Protein AF-A0A1F7ZI54-F1 (afdb_monomer_lite)

InterPro domains:
  IPR007535 Catechol dioxygenase, N-terminal [PF04444] (23-82)
  IPR015889 Intradiol ring-cleavage dioxygenase, core [G3DSA:2.60.130.10] (1-82)
  IPR015889 Intradiol ring-cleavage dioxygenase, core [SSF49482] (4-82)
  IPR050770 Intradiol Ring-Cleavage Dioxygenase [PTHR33711] (10-82)

pLDDT: mean 92.26, std 9.33, range [47.22, 98.06]

Secondary structure (DSSP, 8-state):
----SS-TTHHHHHHHTS-TTS-HHHHHHHHHHHHHHHHHHHHTT--HHHHHHHHHHHHHHHHH-BTTB-HHHHHHHHTT--

Organism: NCBI:txid109264

Sequence (82 aa):
MATHRFDPDFTDNVVNAMGPKTNPRFRQLMTSLIRHVHDFARENEVTVDEWMAGVQLMNWAGQMSNDKRNEGQLVCDVIGLE

Radius of gyration: 15.96 Å; chains: 1; bounding box: 31×34×44 Å

Stru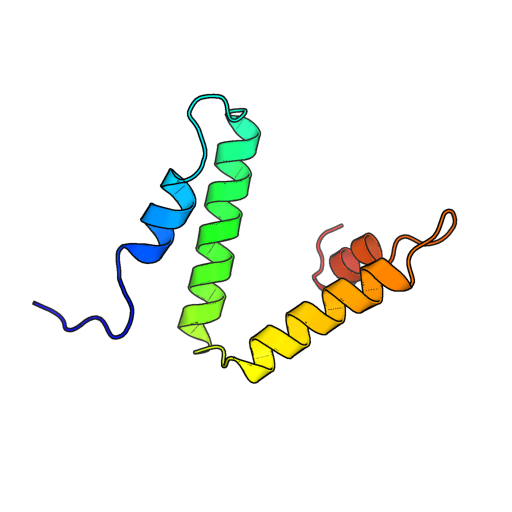cture (mmCIF, N/CA/C/O backbone):
data_AF-A0A1F7ZI54-F1
#
_entry.id   AF-A0A1F7ZI54-F1
#
loop_
_atom_site.group_PDB
_atom_site.id
_atom_site.type_symbol
_atom_site.label_atom_id
_atom_site.label_alt_id
_atom_site.label_comp_id
_atom_site.label_asym_id
_atom_site.label_entity_id
_atom_site.label_seq_id
_atom_site.pdbx_PDB_ins_code
_atom_site.Cartn_x
_atom_site.Cartn_y
_atom_site.Cartn_z
_atom_site.occupancy
_atom_site.B_iso_or_equiv
_atom_site.auth_seq_id
_atom_site.auth_comp_id
_atom_site.auth_asym_id
_atom_site.auth_atom_id
_atom_site.pdbx_PDB_model_num
ATOM 1 N N . MET A 1 1 ? -16.223 -13.587 25.209 1.00 47.22 1 MET A N 1
ATOM 2 C CA . MET A 1 1 ? -15.480 -12.735 24.256 1.00 47.22 1 MET A CA 1
ATOM 3 C C . MET A 1 1 ? -15.078 -13.619 23.094 1.00 47.22 1 MET A C 1
ATOM 5 O O . MET A 1 1 ? -14.603 -14.716 23.359 1.00 47.22 1 MET A O 1
ATOM 9 N N . ALA A 1 2 ? -15.362 -13.220 21.854 1.00 54.03 2 ALA A N 1
ATOM 10 C CA . ALA A 1 2 ? -14.941 -13.991 20.687 1.00 54.03 2 ALA A CA 1
ATOM 11 C C . ALA A 1 2 ? -13.408 -14.020 20.637 1.00 54.03 2 ALA A C 1
ATOM 13 O O . ALA A 1 2 ? -12.761 -12.986 20.798 1.00 54.03 2 ALA A O 1
ATOM 14 N N . THR A 1 3 ? -12.827 -15.205 20.482 1.00 60.25 3 THR A N 1
ATOM 15 C CA . THR A 1 3 ? -11.378 -15.379 20.391 1.00 60.25 3 THR A CA 1
ATOM 16 C C . THR A 1 3 ? -10.944 -14.925 19.000 1.00 60.25 3 THR A C 1
ATOM 18 O O . THR A 1 3 ? -11.142 -15.643 18.022 1.00 60.25 3 THR A O 1
ATOM 21 N N . HIS A 1 4 ? -10.417 -13.708 18.880 1.00 66.50 4 HIS A N 1
ATOM 22 C CA . HIS A 1 4 ? -9.876 -13.234 17.610 1.00 66.50 4 HIS A CA 1
ATOM 23 C C . HIS A 1 4 ? -8.536 -13.931 17.339 1.00 66.50 4 HIS A C 1
ATOM 25 O O . HIS A 1 4 ? -7.628 -13.885 18.164 1.00 66.50 4 HIS A O 1
ATOM 31 N N . ARG A 1 5 ? -8.423 -14.603 16.184 1.00 75.06 5 ARG A N 1
ATOM 32 C CA . ARG A 1 5 ? -7.188 -15.270 15.726 1.00 75.06 5 ARG A CA 1
ATOM 33 C C . ARG A 1 5 ? -6.043 -14.277 15.473 1.00 75.06 5 ARG A C 1
ATOM 35 O O . ARG A 1 5 ? -4.882 -14.645 15.611 1.00 75.06 5 ARG A O 1
ATOM 42 N N . PHE A 1 6 ? -6.379 -13.040 15.115 1.00 78.62 6 PHE A N 1
ATOM 43 C CA . PHE A 1 6 ? -5.449 -11.937 14.876 1.00 78.62 6 PHE A CA 1
ATOM 44 C C . PHE A 1 6 ? -5.736 -10.795 15.850 1.00 78.62 6 PHE A C 1
ATOM 46 O O . PHE A 1 6 ? -6.869 -10.667 16.311 1.00 78.62 6 PHE A O 1
ATOM 53 N N . ASP A 1 7 ? -4.732 -9.962 16.131 1.00 85.81 7 ASP A N 1
ATOM 54 C CA . ASP A 1 7 ? -4.913 -8.748 16.931 1.00 85.81 7 ASP A CA 1
ATOM 55 C C . ASP A 1 7 ? -5.957 -7.831 16.255 1.00 85.81 7 ASP A C 1
ATOM 57 O O . ASP A 1 7 ? -5.706 -7.341 15.145 1.00 85.81 7 ASP A O 1
ATOM 61 N N . PRO A 1 8 ? -7.135 -7.622 16.877 1.00 85.56 8 PRO A N 1
ATOM 62 C CA . PRO A 1 8 ? -8.196 -6.813 16.290 1.00 85.56 8 PRO A CA 1
ATOM 63 C C . PRO A 1 8 ? -7.803 -5.333 16.173 1.00 85.56 8 PRO A C 1
ATOM 65 O O . PRO A 1 8 ? -8.301 -4.649 15.278 1.00 85.56 8 PRO A O 1
ATOM 68 N N . ASP A 1 9 ? -6.869 -4.858 17.002 1.00 92.31 9 ASP A N 1
ATOM 69 C CA . ASP A 1 9 ? -6.493 -3.446 17.095 1.00 92.31 9 ASP A CA 1
ATOM 70 C C . ASP A 1 9 ? -5.278 -3.100 16.216 1.00 92.31 9 ASP A C 1
ATOM 72 O O . ASP A 1 9 ? -4.958 -1.925 16.012 1.00 92.31 9 ASP A O 1
ATOM 76 N N . PHE A 1 10 ? -4.607 -4.099 15.628 1.00 93.44 10 PHE A N 1
ATOM 77 C CA . PHE A 1 10 ? -3.379 -3.902 14.849 1.00 93.44 10 PHE A CA 1
ATOM 78 C C . PHE A 1 10 ? -3.540 -2.881 13.714 1.00 93.44 10 PHE A C 1
ATOM 80 O O . PHE A 1 10 ? -2.704 -1.998 13.527 1.00 93.44 10 PHE A O 1
ATOM 87 N N . THR A 1 11 ? -4.638 -2.965 12.960 1.00 94.81 11 THR A N 1
ATOM 88 C CA . THR A 1 11 ? -4.878 -2.061 11.820 1.00 94.81 11 THR A CA 1
ATOM 89 C C . THR A 1 11 ? -5.062 -0.620 12.281 1.00 94.81 11 THR A C 1
ATOM 91 O O . THR A 1 11 ? -4.515 0.300 11.673 1.00 94.81 11 THR A O 1
ATOM 94 N N . ASP A 1 12 ? -5.789 -0.423 13.377 1.00 95.38 12 ASP A N 1
ATOM 95 C CA . ASP A 1 12 ? -6.030 0.903 13.932 1.00 95.38 12 ASP A CA 1
ATOM 96 C C . ASP A 1 12 ? -4.747 1.492 14.520 1.00 95.38 12 ASP A C 1
ATOM 98 O O . ASP A 1 12 ? -4.466 2.672 14.310 1.00 95.38 12 ASP A O 1
ATOM 102 N N . ASN A 1 13 ? -3.905 0.670 15.151 1.00 96.69 13 ASN A N 1
ATOM 103 C CA . ASN A 1 13 ? -2.583 1.081 15.620 1.00 96.69 13 ASN A CA 1
ATOM 104 C C . ASN A 1 13 ? -1.693 1.583 14.468 1.00 96.69 13 ASN A C 1
ATOM 106 O O . ASN A 1 13 ? -1.060 2.634 14.596 1.00 96.69 13 ASN A O 1
ATOM 110 N N . VAL A 1 14 ? -1.690 0.898 13.318 1.00 96.44 14 VAL A N 1
ATOM 111 C CA . VAL A 1 14 ? -0.927 1.327 12.128 1.00 96.44 14 VAL A CA 1
ATOM 112 C C . VAL A 1 14 ? -1.481 2.629 11.539 1.00 96.44 14 VAL A C 1
ATOM 114 O O . VAL A 1 14 ? -0.714 3.532 11.207 1.00 96.44 14 VAL A O 1
ATOM 117 N N . VAL A 1 15 ? -2.805 2.781 11.455 1.00 96.25 15 VAL A N 1
ATOM 118 C CA . VAL A 1 15 ? -3.432 4.034 10.995 1.00 96.25 15 VAL A CA 1
ATOM 119 C C . VAL A 1 15 ? -3.102 5.197 11.942 1.00 96.25 15 VAL A C 1
ATOM 121 O O . VAL A 1 15 ? -2.778 6.301 11.493 1.00 96.25 15 VAL A O 1
ATOM 124 N N . ASN A 1 16 ? -3.133 4.953 13.252 1.00 95.75 16 ASN A N 1
ATOM 125 C CA . ASN A 1 16 ? -2.869 5.958 14.281 1.00 95.75 16 ASN A CA 1
ATOM 126 C C . ASN A 1 16 ? -1.387 6.339 14.399 1.00 95.75 16 ASN A C 1
ATOM 128 O O . ASN A 1 16 ? -1.081 7.402 14.938 1.00 95.75 16 ASN A O 1
ATOM 132 N N . ALA A 1 17 ? -0.474 5.542 13.837 1.00 95.94 17 ALA A N 1
ATOM 133 C CA . ALA A 1 17 ? 0.942 5.891 13.743 1.00 95.94 17 ALA A CA 1
ATOM 134 C C . ALA A 1 17 ? 1.205 7.104 12.826 1.00 95.94 17 ALA A C 1
ATOM 136 O O . ALA A 1 17 ? 2.264 7.730 12.906 1.00 95.94 17 ALA A O 1
ATOM 137 N N . MET A 1 18 ? 0.246 7.488 11.971 1.00 96.06 18 MET A N 1
ATOM 138 C CA . 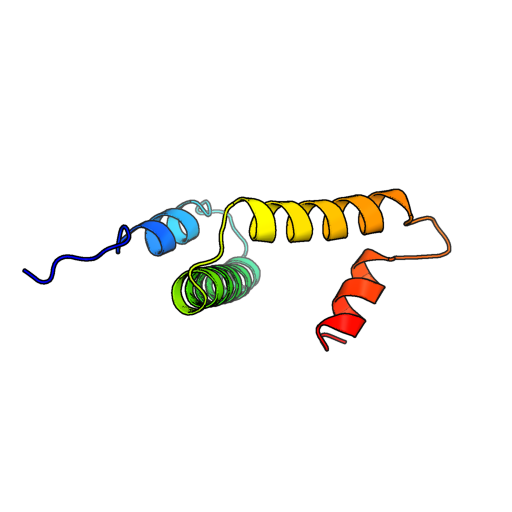MET A 1 18 ? 0.342 8.731 11.206 1.00 96.06 18 MET A CA 1
ATOM 139 C C . MET A 1 18 ? 0.340 9.952 12.139 1.00 96.06 18 MET A C 1
ATOM 141 O O . MET A 1 18 ? -0.607 10.186 12.893 1.00 96.06 18 MET A O 1
ATOM 145 N N . GLY A 1 19 ? 1.378 10.785 12.038 1.00 93.81 19 GLY A N 1
ATOM 146 C CA . GLY A 1 19 ? 1.561 11.955 12.897 1.00 93.81 19 GLY A CA 1
ATOM 147 C C . GLY A 1 19 ? 0.537 13.084 12.677 1.00 93.81 19 GLY A C 1
ATOM 148 O O . GLY A 1 19 ? -0.098 13.182 11.623 1.00 93.81 19 GLY A O 1
ATOM 149 N N . PRO A 1 20 ? 0.389 14.009 13.641 1.00 92.62 20 PRO A N 1
ATOM 150 C CA . PRO A 1 20 ? -0.635 15.061 13.600 1.00 92.62 20 PRO A CA 1
ATOM 151 C C . PRO A 1 20 ? -0.452 16.073 12.456 1.00 92.62 20 PRO A C 1
ATOM 153 O O . PRO A 1 20 ? -1.394 16.772 12.103 1.00 92.62 20 PRO A O 1
ATOM 156 N N . LYS A 1 21 ? 0.745 16.150 11.857 1.00 95.81 21 LYS A N 1
ATOM 157 C CA . LYS A 1 21 ? 1.063 17.054 10.737 1.00 95.81 21 LYS A CA 1
ATOM 158 C C . LYS A 1 21 ? 0.813 16.441 9.352 1.00 95.81 21 LYS A C 1
ATOM 160 O O . LYS A 1 21 ? 1.089 17.089 8.346 1.00 95.81 21 LYS A O 1
ATOM 165 N N . THR A 1 22 ? 0.331 15.201 9.276 1.00 95.56 22 THR A N 1
ATOM 166 C CA . THR A 1 22 ? 0.032 14.547 7.997 1.00 95.56 22 THR A CA 1
ATOM 167 C C . THR A 1 22 ? -1.075 15.297 7.261 1.00 95.56 22 THR A C 1
ATOM 169 O O . THR A 1 22 ? -2.117 15.594 7.843 1.00 95.56 22 THR A O 1
ATOM 172 N N . ASN A 1 23 ? -0.866 15.571 5.969 1.00 97.56 23 ASN A N 1
ATOM 173 C CA . ASN A 1 23 ? -1.868 16.209 5.118 1.00 97.56 23 ASN A CA 1
ATOM 174 C C . ASN A 1 23 ? -3.224 15.463 5.214 1.00 97.56 23 ASN A C 1
ATOM 176 O O . ASN A 1 23 ? -3.232 14.235 5.090 1.00 97.56 23 ASN A O 1
ATOM 180 N N . PRO A 1 24 ? -4.364 16.163 5.391 1.00 96.75 24 PRO A N 1
ATOM 181 C CA . PRO A 1 24 ? -5.660 15.511 5.598 1.00 96.75 24 PRO A CA 1
ATOM 182 C C . PRO A 1 24 ? -6.079 14.568 4.464 1.00 96.75 24 PRO A C 1
ATOM 184 O O . PRO A 1 24 ? -6.559 13.465 4.727 1.00 96.75 24 PRO A O 1
ATOM 187 N N . ARG A 1 25 ? -5.852 14.960 3.202 1.00 97.44 25 ARG A N 1
ATOM 188 C CA . ARG A 1 25 ? -6.178 14.127 2.037 1.00 97.44 25 ARG A CA 1
ATOM 189 C C . ARG A 1 25 ? -5.279 12.898 1.975 1.00 97.44 25 ARG A C 1
ATOM 191 O O . ARG A 1 25 ? -5.770 11.800 1.736 1.00 97.44 25 ARG A O 1
ATOM 198 N N . PHE A 1 26 ? -3.987 13.066 2.239 1.00 97.12 26 PHE A N 1
ATOM 199 C CA . PHE A 1 26 ? -3.054 11.942 2.289 1.00 97.12 26 PHE A CA 1
ATOM 200 C C . PHE A 1 26 ? -3.413 10.958 3.410 1.00 97.12 26 PHE A C 1
ATOM 202 O O . PHE A 1 26 ? -3.477 9.757 3.169 1.00 97.12 26 PHE A O 1
ATOM 209 N N . ARG A 1 27 ? -3.742 11.456 4.610 1.00 97.31 27 ARG A N 1
ATOM 210 C CA . ARG A 1 27 ? -4.207 10.625 5.731 1.00 97.31 27 ARG A CA 1
ATOM 211 C C . ARG A 1 27 ? -5.447 9.820 5.350 1.00 97.31 27 ARG A C 1
ATOM 213 O O . ARG A 1 27 ? -5.497 8.632 5.649 1.00 97.31 27 ARG A O 1
ATOM 220 N N . GLN A 1 28 ? -6.425 10.438 4.685 1.00 97.56 28 GLN A N 1
ATOM 221 C CA . GLN A 1 28 ? -7.626 9.743 4.212 1.00 97.56 28 GLN A CA 1
ATOM 222 C C . GLN A 1 28 ? -7.273 8.593 3.257 1.00 97.56 28 GLN A C 1
ATOM 224 O O . GLN A 1 28 ? -7.721 7.467 3.467 1.00 97.56 28 GLN A O 1
ATOM 229 N N . LEU A 1 29 ? -6.457 8.869 2.234 1.00 97.69 29 LEU A N 1
ATOM 230 C CA . LEU A 1 29 ? -6.069 7.880 1.225 1.00 97.69 29 LEU A CA 1
ATOM 231 C C . LEU A 1 29 ? -5.272 6.723 1.840 1.00 97.69 29 LEU A C 1
ATOM 233 O O . LEU A 1 29 ? -5.625 5.563 1.641 1.00 97.69 29 LEU A O 1
ATOM 237 N N . MET A 1 30 ? -4.261 7.032 2.657 1.00 97.81 30 MET A N 1
ATOM 238 C CA . MET A 1 30 ? -3.440 6.015 3.317 1.00 97.81 30 MET A CA 1
ATOM 239 C C . MET A 1 30 ? -4.236 5.186 4.322 1.00 97.81 30 MET A C 1
ATOM 241 O O . MET A 1 30 ? -4.033 3.980 4.395 1.00 97.81 30 MET A O 1
ATOM 245 N N . THR A 1 31 ? -5.177 5.794 5.055 1.00 97.75 31 THR A N 1
ATOM 246 C CA . THR A 1 31 ? -6.071 5.046 5.956 1.00 97.75 31 THR A CA 1
ATOM 247 C C . THR A 1 31 ? -6.863 3.993 5.185 1.00 97.75 31 THR A C 1
ATOM 249 O O . THR A 1 31 ? -6.922 2.844 5.613 1.00 97.75 31 THR A O 1
ATOM 252 N N . SER A 1 32 ? -7.455 4.374 4.047 1.00 98.06 32 SER A N 1
ATOM 253 C CA . SER A 1 32 ? -8.232 3.452 3.213 1.00 98.06 32 SER A CA 1
ATOM 254 C C . SER A 1 32 ? -7.354 2.331 2.661 1.00 98.06 32 SER A C 1
ATOM 256 O O . SER A 1 32 ? -7.717 1.163 2.767 1.00 98.06 32 SER A O 1
ATOM 258 N N . LEU A 1 33 ? -6.180 2.678 2.126 1.00 97.12 33 LEU A N 1
ATOM 259 C CA . LEU A 1 33 ? -5.239 1.709 1.569 1.00 97.12 33 LEU A CA 1
ATOM 260 C C . LEU A 1 33 ? -4.784 0.686 2.619 1.00 97.12 33 LEU A C 1
ATOM 262 O O . LEU A 1 33 ? -4.881 -0.512 2.378 1.00 97.12 33 LEU A O 1
ATOM 266 N N . ILE A 1 34 ? -4.337 1.147 3.793 1.00 97.44 34 ILE A N 1
ATOM 267 C CA . ILE A 1 34 ? -3.861 0.277 4.882 1.00 97.44 34 ILE A CA 1
ATOM 268 C C . ILE A 1 34 ? -4.955 -0.707 5.301 1.00 97.44 34 ILE A C 1
ATOM 270 O O . ILE A 1 34 ? -4.683 -1.899 5.442 1.00 97.44 34 ILE A O 1
ATOM 274 N N . ARG A 1 35 ? -6.195 -0.227 5.468 1.00 96.75 35 ARG A N 1
ATOM 275 C CA . ARG A 1 35 ? -7.326 -1.087 5.837 1.00 96.75 35 ARG A CA 1
ATOM 276 C C . ARG A 1 35 ? -7.567 -2.173 4.790 1.00 96.75 35 ARG A C 1
ATOM 278 O O . ARG A 1 35 ? -7.573 -3.341 5.159 1.00 96.75 35 ARG A O 1
ATOM 285 N N . HIS A 1 36 ? -7.658 -1.813 3.508 1.00 97.00 36 HIS A N 1
ATOM 286 C CA . HIS A 1 36 ? -7.888 -2.789 2.437 1.00 97.00 36 HIS A CA 1
ATOM 287 C C . HIS A 1 36 ? -6.745 -3.797 2.279 1.00 97.00 36 HIS A C 1
ATOM 289 O O . HIS A 1 36 ? -7.007 -4.978 2.082 1.00 97.00 36 HIS A O 1
ATOM 295 N N . VAL A 1 37 ? -5.486 -3.371 2.419 1.00 96.12 37 VAL A N 1
ATOM 296 C CA . VAL A 1 37 ? -4.333 -4.289 2.374 1.00 96.12 37 VAL A CA 1
ATOM 297 C C . VAL A 1 37 ? -4.356 -5.259 3.557 1.00 96.12 37 VAL A C 1
ATOM 299 O O . VAL A 1 37 ? -4.109 -6.451 3.386 1.00 96.12 37 VAL A O 1
ATOM 302 N N . HIS A 1 38 ? -4.676 -4.777 4.760 1.00 95.50 38 HIS A N 1
ATOM 303 C CA . HIS A 1 38 ? -4.796 -5.638 5.935 1.00 95.50 38 HIS A CA 1
ATOM 304 C C . HIS A 1 38 ? -5.990 -6.598 5.839 1.00 95.50 38 HIS A C 1
ATOM 306 O O . HIS A 1 38 ? -5.879 -7.740 6.283 1.00 95.50 38 HIS A O 1
ATOM 312 N N . ASP A 1 39 ? -7.117 -6.156 5.275 1.00 95.62 39 ASP A N 1
ATOM 313 C CA . ASP A 1 39 ? -8.276 -7.013 5.011 1.00 95.62 39 ASP A CA 1
ATOM 314 C C . ASP A 1 39 ? -7.927 -8.106 3.998 1.00 95.62 39 ASP A C 1
ATOM 316 O O . ASP A 1 39 ? -8.153 -9.275 4.293 1.00 95.62 39 ASP A O 1
ATOM 320 N N . PHE A 1 40 ? -7.269 -7.759 2.886 1.00 95.69 40 PHE A N 1
ATOM 321 C CA . PHE A 1 40 ? -6.762 -8.723 1.903 1.00 95.69 40 PHE A CA 1
ATOM 322 C C . PHE A 1 40 ? -5.840 -9.770 2.545 1.00 95.69 40 PHE A C 1
ATOM 324 O O . PHE A 1 40 ? -5.992 -10.970 2.305 1.00 95.69 40 PHE A O 1
ATOM 331 N N . ALA A 1 41 ? -4.909 -9.332 3.400 1.00 94.88 41 ALA A N 1
ATOM 332 C CA . ALA A 1 41 ? -3.984 -10.234 4.079 1.00 94.88 41 ALA A CA 1
ATOM 333 C C . ALA A 1 41 ? -4.698 -11.192 5.049 1.00 94.88 41 ALA A C 1
ATOM 335 O O . ALA A 1 41 ? -4.342 -12.368 5.123 1.00 94.88 41 ALA A O 1
ATOM 336 N N . ARG A 1 42 ? -5.714 -10.705 5.777 1.00 93.56 42 ARG A N 1
ATOM 337 C CA . ARG A 1 42 ? -6.536 -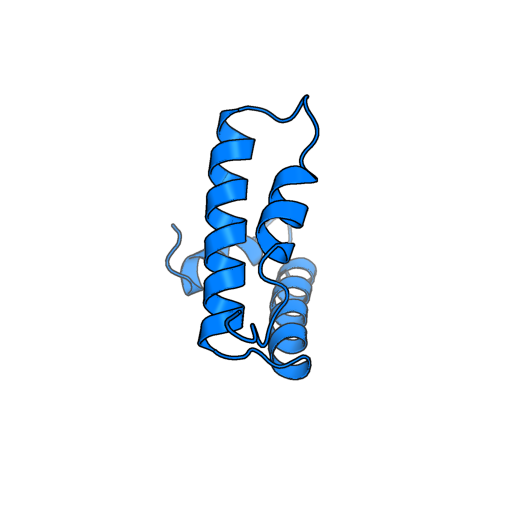11.528 6.680 1.00 93.56 42 ARG A CA 1
ATOM 338 C C . ARG A 1 42 ? -7.427 -12.506 5.927 1.00 93.56 42 ARG A C 1
ATOM 340 O O . ARG A 1 42 ? -7.517 -13.655 6.342 1.00 93.56 42 ARG A O 1
ATOM 347 N N . GLU A 1 43 ? -8.082 -12.048 4.863 1.00 95.31 43 GLU A N 1
ATOM 348 C CA . GLU A 1 43 ? -8.992 -12.848 4.037 1.00 95.31 43 GLU A CA 1
ATOM 349 C C . GLU A 1 43 ? -8.283 -14.060 3.432 1.00 95.31 43 GLU A C 1
ATOM 351 O O . GLU A 1 43 ? -8.831 -15.159 3.434 1.00 95.31 43 GLU A O 1
ATOM 356 N N . ASN A 1 44 ? -7.048 -13.866 2.968 1.00 96.00 44 ASN A N 1
ATOM 357 C CA . ASN A 1 44 ? -6.273 -14.903 2.290 1.00 96.00 44 ASN A CA 1
ATOM 358 C C . ASN A 1 44 ? -5.300 -15.643 3.221 1.00 96.00 44 ASN A C 1
ATOM 360 O O . ASN A 1 44 ? -4.567 -16.507 2.757 1.00 96.00 44 ASN A O 1
ATOM 364 N N . GLU A 1 45 ? -5.272 -15.299 4.515 1.00 93.94 45 GLU A N 1
ATOM 365 C CA . GLU A 1 45 ? -4.304 -15.816 5.494 1.00 93.94 45 GLU A CA 1
ATOM 366 C C . GLU A 1 45 ? -2.855 -15.800 4.970 1.00 93.94 45 GLU A C 1
ATOM 368 O O . GLU A 1 45 ? -2.116 -16.772 5.132 1.00 93.94 45 GLU A O 1
ATOM 373 N N . VAL A 1 46 ? -2.468 -14.684 4.336 1.00 94.88 46 VAL A N 1
ATOM 374 C CA . VAL A 1 46 ? -1.203 -14.548 3.595 1.00 94.88 46 VAL A CA 1
ATOM 375 C C . VAL A 1 46 ? -0.023 -15.014 4.441 1.00 94.88 46 VAL A C 1
ATOM 377 O O . VAL A 1 46 ? 0.214 -14.526 5.551 1.00 94.88 46 VAL A O 1
ATOM 380 N N . THR A 1 47 ? 0.738 -15.954 3.892 1.00 95.62 47 THR A N 1
ATOM 381 C CA . THR A 1 47 ? 1.916 -16.512 4.550 1.00 95.62 47 THR A CA 1
ATOM 382 C C . THR A 1 47 ? 3.121 -15.579 4.437 1.00 95.62 47 THR A C 1
ATOM 384 O O . THR A 1 47 ? 3.178 -14.674 3.602 1.00 95.62 47 THR A O 1
ATOM 387 N N . VAL A 1 48 ? 4.135 -15.819 5.272 1.00 94.38 48 VAL A N 1
ATOM 388 C CA . VAL A 1 48 ? 5.397 -15.063 5.215 1.00 94.38 48 VAL A CA 1
ATOM 389 C C . VAL A 1 48 ? 6.072 -15.219 3.850 1.00 94.38 48 VAL A C 1
ATOM 391 O O . VAL A 1 48 ? 6.585 -14.236 3.322 1.00 94.38 48 VAL A O 1
ATOM 394 N N . ASP A 1 49 ? 6.036 -16.414 3.258 1.00 97.50 49 ASP A N 1
ATOM 395 C CA . ASP A 1 49 ? 6.669 -16.685 1.964 1.00 97.50 49 ASP A CA 1
ATOM 396 C C . ASP A 1 49 ? 5.959 -15.950 0.816 1.00 97.50 49 ASP A C 1
ATOM 398 O O . ASP A 1 49 ? 6.616 -15.332 -0.024 1.00 97.50 49 ASP A O 1
ATOM 402 N N . GLU A 1 50 ? 4.623 -15.938 0.810 1.00 97.50 50 GLU A N 1
ATOM 403 C CA . GLU A 1 50 ? 3.824 -15.196 -0.177 1.00 97.50 50 GLU A CA 1
ATOM 404 C C . GLU A 1 50 ? 4.013 -13.683 -0.039 1.00 97.50 50 GLU A C 1
ATOM 406 O O . GLU A 1 50 ? 4.205 -12.978 -1.034 1.00 97.50 50 GLU A O 1
ATOM 411 N N . TRP A 1 51 ? 4.031 -13.174 1.196 1.00 96.31 51 TRP A N 1
ATOM 412 C CA . TRP A 1 51 ? 4.345 -11.772 1.460 1.00 96.31 51 TRP A CA 1
ATOM 413 C C . TRP A 1 51 ? 5.753 -11.409 0.969 1.00 96.31 51 TRP A C 1
ATOM 415 O O . TRP A 1 51 ? 5.930 -10.400 0.280 1.00 96.31 51 TRP A O 1
ATOM 425 N N . MET A 1 52 ? 6.752 -12.248 1.256 1.00 97.19 52 MET A N 1
ATOM 426 C CA . MET A 1 52 ? 8.125 -12.035 0.802 1.00 97.19 52 MET A CA 1
ATOM 427 C C . MET A 1 52 ? 8.248 -12.062 -0.722 1.00 97.19 52 MET A C 1
ATOM 429 O O . MET A 1 52 ? 9.014 -11.269 -1.272 1.00 97.19 52 MET A O 1
ATOM 433 N N . ALA A 1 53 ? 7.481 -12.902 -1.420 1.00 97.44 53 ALA A N 1
ATOM 434 C CA . ALA A 1 53 ? 7.420 -12.888 -2.880 1.00 97.44 53 ALA A CA 1
ATOM 435 C C . ALA A 1 53 ? 6.877 -11.549 -3.417 1.00 97.44 53 ALA A C 1
ATOM 437 O O . ALA A 1 53 ? 7.461 -10.969 -4.335 1.00 97.44 53 ALA A O 1
ATOM 438 N N . GLY A 1 54 ? 5.825 -10.996 -2.801 1.00 95.56 54 GLY A N 1
ATOM 439 C CA . GLY A 1 54 ? 5.310 -9.662 -3.136 1.00 95.56 54 GLY A CA 1
ATOM 440 C C . GLY A 1 54 ? 6.329 -8.540 -2.887 1.00 95.56 54 GLY A C 1
ATOM 441 O O . GLY A 1 54 ? 6.490 -7.638 -3.711 1.00 95.56 54 GLY A O 1
ATOM 442 N N . VAL A 1 55 ? 7.088 -8.619 -1.789 1.00 96.00 55 VAL A N 1
ATOM 443 C CA . VAL A 1 55 ? 8.196 -7.688 -1.508 1.00 96.00 55 VAL A CA 1
ATOM 444 C C . VAL A 1 55 ? 9.297 -7.798 -2.566 1.00 96.00 55 VAL A C 1
ATOM 446 O O . VAL A 1 55 ? 9.806 -6.778 -3.035 1.00 96.00 55 VAL A O 1
ATOM 449 N N . GLN A 1 56 ? 9.656 -9.015 -2.981 1.00 97.00 56 GLN A N 1
ATOM 450 C CA . GLN A 1 56 ? 10.648 -9.236 -4.036 1.00 97.00 56 GLN A CA 1
ATOM 451 C C . GLN A 1 56 ? 10.196 -8.661 -5.381 1.00 97.00 56 GLN A C 1
ATOM 453 O O . GLN A 1 56 ? 11.014 -8.039 -6.056 1.00 97.00 56 GLN A O 1
ATOM 458 N N . LEU A 1 57 ? 8.911 -8.786 -5.735 1.00 95.50 57 LEU A N 1
ATOM 459 C CA . LEU A 1 57 ? 8.339 -8.157 -6.930 1.00 95.50 57 LEU A CA 1
ATOM 460 C C . LEU A 1 57 ? 8.539 -6.634 -6.914 1.00 95.50 57 LEU A C 1
ATOM 462 O O . LEU A 1 57 ? 9.069 -6.076 -7.875 1.00 95.50 57 LEU A O 1
ATOM 466 N N . MET A 1 58 ? 8.166 -5.964 -5.817 1.00 96.12 58 MET A N 1
ATOM 467 C CA . MET A 1 58 ? 8.327 -4.508 -5.686 1.00 96.12 58 MET A CA 1
ATOM 468 C C . MET A 1 58 ? 9.799 -4.083 -5.749 1.00 96.12 58 MET A C 1
ATOM 470 O O . MET A 1 58 ? 10.141 -3.113 -6.426 1.00 96.12 58 MET A O 1
ATOM 474 N N . ASN A 1 59 ? 10.687 -4.826 -5.082 1.00 96.25 59 ASN A N 1
ATOM 475 C CA . ASN A 1 59 ? 12.124 -4.555 -5.110 1.00 96.25 59 ASN A CA 1
ATOM 476 C C . ASN A 1 59 ? 12.710 -4.726 -6.515 1.00 96.25 59 ASN A C 1
ATOM 478 O O . ASN A 1 59 ? 13.507 -3.896 -6.952 1.00 96.25 59 ASN A O 1
ATOM 482 N N . TRP A 1 60 ? 12.310 -5.777 -7.231 1.00 96.12 60 TRP A N 1
ATOM 483 C CA . TRP A 1 60 ? 12.757 -6.033 -8.597 1.00 96.12 60 TRP A CA 1
ATOM 484 C C . TRP A 1 60 ? 12.275 -4.946 -9.564 1.00 96.12 60 TRP A C 1
ATOM 486 O O . TRP A 1 60 ? 13.075 -4.429 -10.344 1.00 96.12 60 TRP A O 1
ATOM 496 N N . ALA A 1 61 ? 11.014 -4.515 -9.446 1.00 95.31 61 ALA A N 1
ATOM 497 C CA . AL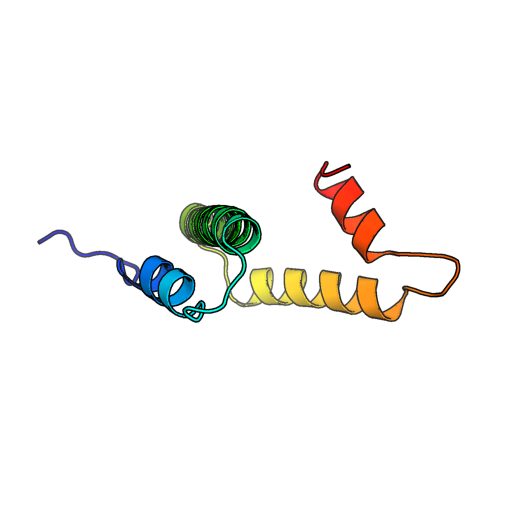A A 1 61 ? 10.491 -3.374 -10.197 1.00 95.31 61 ALA A CA 1
ATOM 498 C C . ALA A 1 61 ? 11.317 -2.101 -9.923 1.00 95.31 61 ALA A C 1
ATOM 500 O O . ALA A 1 61 ? 11.755 -1.415 -10.849 1.00 95.31 61 ALA A O 1
ATOM 501 N N . GLY A 1 62 ? 11.626 -1.820 -8.654 1.00 94.38 62 GLY A N 1
ATOM 502 C CA . GLY A 1 62 ? 12.492 -0.700 -8.282 1.00 94.38 62 GLY A CA 1
ATOM 503 C C . GLY A 1 62 ? 13.887 -0.773 -8.917 1.00 94.38 62 GLY A C 1
ATOM 504 O O . GLY A 1 62 ? 14.363 0.221 -9.457 1.00 94.38 62 GLY A O 1
ATOM 505 N N . GLN A 1 63 ? 14.526 -1.947 -8.907 1.00 95.94 63 GLN A N 1
ATOM 506 C CA . GLN A 1 63 ? 15.869 -2.154 -9.472 1.00 95.94 63 GLN A CA 1
ATOM 507 C C . GLN A 1 63 ? 15.916 -2.056 -11.001 1.00 95.94 63 GLN A C 1
ATOM 509 O O . GLN A 1 63 ? 16.933 -1.643 -11.556 1.00 95.94 63 GLN A O 1
ATOM 514 N N . MET A 1 64 ? 14.844 -2.453 -11.687 1.00 94.56 64 MET A N 1
ATOM 515 C CA . MET A 1 64 ? 14.767 -2.418 -13.150 1.00 94.56 64 MET A CA 1
ATOM 516 C C . MET A 1 64 ? 14.355 -1.039 -13.695 1.00 94.56 64 MET A C 1
ATOM 518 O O . MET A 1 64 ? 14.596 -0.737 -14.870 1.00 94.56 64 MET A O 1
ATOM 522 N N . SER A 1 65 ? 13.775 -0.189 -12.844 1.00 95.19 65 SER A N 1
ATOM 523 C CA . SER A 1 65 ? 13.370 1.168 -13.207 1.00 95.19 65 SER A CA 1
ATOM 524 C C . SER A 1 65 ? 14.571 2.065 -13.536 1.00 95.19 65 SER A C 1
ATOM 526 O O . SER A 1 65 ? 15.635 1.978 -12.928 1.00 95.19 65 SER A O 1
ATOM 528 N N . ASN A 1 66 ? 14.397 2.947 -14.518 1.00 93.75 66 ASN A N 1
ATOM 529 C CA . ASN A 1 66 ? 15.382 3.933 -14.965 1.00 93.75 66 ASN A CA 1
ATOM 530 C C . ASN A 1 66 ? 14.679 5.146 -15.604 1.00 93.75 66 ASN A C 1
ATOM 532 O O . ASN A 1 66 ? 13.456 5.172 -15.710 1.00 93.75 66 ASN A O 1
ATOM 536 N N . ASP A 1 67 ? 15.440 6.126 -16.099 1.00 92.50 67 ASP A N 1
ATOM 537 C CA . ASP A 1 67 ? 14.898 7.370 -16.681 1.00 92.50 67 ASP A CA 1
ATOM 538 C C . ASP A 1 67 ? 13.916 7.161 -17.849 1.00 92.50 67 ASP A C 1
ATOM 540 O O . ASP A 1 67 ? 13.160 8.064 -18.198 1.00 92.50 67 ASP A O 1
ATOM 544 N N . LYS A 1 68 ? 13.934 5.983 -18.485 1.00 91.62 68 LYS A N 1
ATOM 545 C CA . LYS A 1 68 ? 13.057 5.636 -19.610 1.00 91.62 68 LYS A CA 1
ATOM 546 C C . LYS A 1 68 ? 11.937 4.666 -19.231 1.00 91.62 68 LYS A C 1
ATOM 548 O O . LYS A 1 68 ? 11.027 4.485 -20.035 1.00 91.62 68 LYS A O 1
ATOM 553 N N . ARG A 1 69 ? 12.017 3.998 -18.076 1.00 89.25 69 ARG A N 1
ATOM 554 C CA . ARG A 1 69 ? 11.089 2.934 -17.662 1.00 89.25 69 ARG A CA 1
ATOM 555 C C . ARG A 1 69 ? 10.773 3.041 -16.178 1.00 89.25 69 ARG A C 1
ATOM 557 O O . ARG A 1 69 ? 11.669 2.913 -15.350 1.00 89.25 69 ARG A O 1
ATOM 564 N N . ASN A 1 70 ? 9.497 3.206 -15.849 1.00 91.75 70 ASN A N 1
ATOM 565 C CA . ASN A 1 70 ? 9.011 3.158 -14.477 1.00 91.75 70 ASN A CA 1
ATOM 566 C C . ASN A 1 70 ? 8.253 1.846 -14.257 1.00 91.75 70 ASN A C 1
ATOM 568 O O . ASN A 1 70 ? 7.066 1.743 -14.551 1.00 91.75 70 ASN A O 1
ATOM 572 N N . GLU A 1 71 ? 8.944 0.833 -13.749 1.00 94.88 71 GLU A N 1
ATOM 573 C CA . GLU A 1 71 ? 8.335 -0.479 -13.519 1.00 94.88 71 GLU A CA 1
ATOM 574 C C . GLU A 1 71 ? 7.360 -0.457 -12.340 1.00 94.88 71 GLU A C 1
ATOM 576 O O . GLU A 1 71 ? 6.451 -1.274 -12.288 1.00 94.88 71 GLU A O 1
ATOM 581 N N . GLY A 1 72 ? 7.496 0.499 -11.414 1.00 92.38 72 GLY A N 1
ATOM 582 C CA . GLY A 1 72 ? 6.502 0.707 -10.361 1.00 92.38 72 GLY A CA 1
A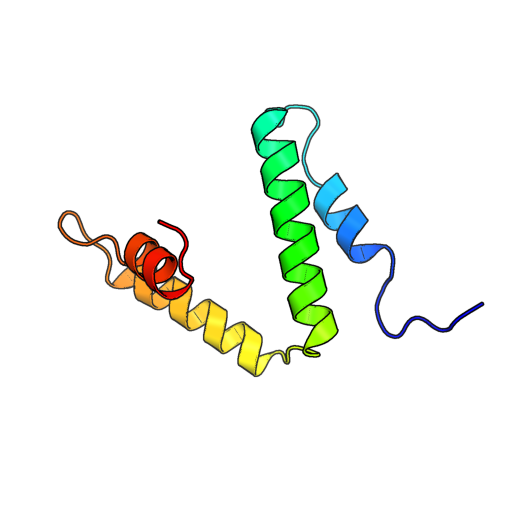TOM 583 C C . GLY A 1 72 ? 5.143 1.105 -10.938 1.00 92.38 72 GLY A C 1
ATOM 584 O O . GLY A 1 72 ? 4.120 0.586 -10.505 1.00 92.38 72 GLY A O 1
ATOM 585 N N . GLN A 1 73 ? 5.137 1.961 -11.963 1.00 92.12 73 GLN A N 1
ATOM 586 C CA . GLN A 1 73 ? 3.919 2.273 -12.710 1.00 92.12 73 GLN A CA 1
ATOM 587 C C . GLN A 1 73 ? 3.391 1.044 -13.462 1.00 92.12 73 GLN A C 1
ATOM 589 O O . GLN A 1 73 ? 2.201 0.779 -13.411 1.00 92.12 73 GLN A O 1
ATOM 594 N N . LEU A 1 74 ? 4.261 0.239 -14.077 1.00 92.81 74 LEU A N 1
ATOM 595 C CA . LEU A 1 74 ? 3.824 -0.989 -14.756 1.00 92.81 74 LEU A CA 1
ATOM 596 C C . LEU A 1 74 ? 3.232 -2.023 -13.781 1.00 92.81 74 LEU A C 1
ATOM 598 O O . LEU A 1 74 ? 2.311 -2.752 -14.135 1.00 92.81 74 LEU A O 1
ATOM 602 N N . VAL A 1 75 ? 3.711 -2.073 -12.533 1.00 94.19 75 VAL A N 1
ATOM 603 C CA . VAL A 1 75 ? 3.056 -2.854 -11.472 1.00 94.19 75 VAL A CA 1
ATOM 604 C C . VAL A 1 75 ? 1.656 -2.302 -11.178 1.00 94.19 75 VAL A C 1
ATOM 606 O O . VAL A 1 75 ? 0.744 -3.100 -10.968 1.00 94.19 75 VAL A O 1
ATOM 609 N N . CYS A 1 76 ? 1.459 -0.978 -11.208 1.00 92.81 76 CYS 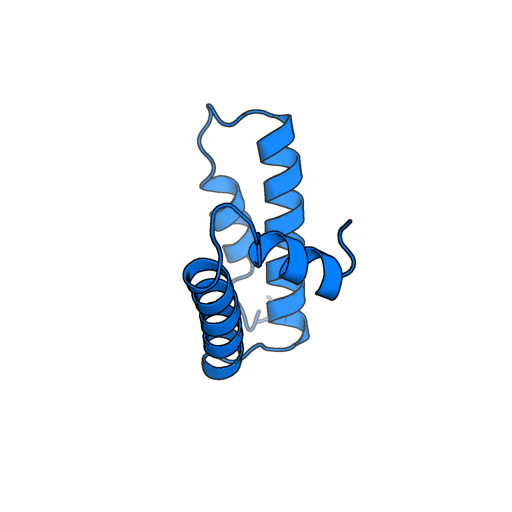A N 1
ATOM 610 C CA . CYS A 1 76 ? 0.129 -0.367 -11.096 1.00 92.81 76 CYS A CA 1
ATOM 611 C C . CYS A 1 76 ? -0.803 -0.785 -12.250 1.00 92.81 76 CYS A C 1
ATOM 613 O O . CYS A 1 76 ? -1.958 -1.127 -11.999 1.00 92.81 76 CYS A O 1
ATOM 615 N N . ASP A 1 77 ? -0.292 -0.867 -13.479 1.00 92.50 77 ASP A N 1
ATOM 616 C CA . ASP A 1 77 ? -1.071 -1.337 -14.633 1.00 92.50 77 ASP A CA 1
ATOM 617 C C . ASP A 1 77 ? -1.519 -2.802 -14.445 1.00 92.50 77 ASP A C 1
ATOM 619 O O . ASP A 1 77 ? -2.667 -3.153 -14.713 1.00 92.50 77 ASP A O 1
ATOM 623 N N . VAL A 1 78 ? -0.649 -3.668 -13.900 1.00 91.81 78 VAL A N 1
ATOM 624 C CA . VAL A 1 78 ? -0.978 -5.081 -13.610 1.00 91.81 78 VAL A CA 1
ATOM 625 C C . VAL A 1 78 ? -2.097 -5.218 -12.571 1.00 91.81 78 VAL A C 1
ATOM 627 O O . VAL A 1 78 ? -2.927 -6.120 -12.684 1.00 91.81 78 VAL A O 1
ATOM 630 N N . ILE A 1 79 ? -2.140 -4.336 -11.569 1.00 91.25 79 ILE A N 1
ATOM 631 C CA . ILE A 1 79 ? -3.215 -4.314 -10.559 1.00 91.25 79 ILE A CA 1
ATOM 632 C C . ILE A 1 79 ? -4.460 -3.539 -11.027 1.00 91.25 79 ILE A C 1
ATOM 634 O O . ILE A 1 79 ? -5.448 -3.492 -10.295 1.00 91.25 79 ILE A O 1
ATOM 638 N N . GLY A 1 80 ? -4.433 -2.948 -12.228 1.00 90.94 80 GLY A N 1
ATOM 639 C CA . GLY A 1 80 ? -5.547 -2.197 -12.811 1.00 90.94 80 GLY A CA 1
ATOM 640 C C . GLY A 1 80 ? -5.749 -0.796 -12.224 1.00 90.94 80 GLY A C 1
ATOM 641 O O . GLY A 1 80 ? -6.877 -0.302 -12.210 1.00 90.94 80 GLY A O 1
ATOM 642 N N . LEU A 1 81 ? -4.686 -0.176 -11.703 1.00 86.75 81 LEU A N 1
ATOM 643 C CA . LEU A 1 81 ? -4.689 1.196 -11.194 1.00 86.75 81 LEU A CA 1
ATOM 644 C C . LEU A 1 81 ? -3.962 2.119 -12.187 1.00 86.75 81 LEU A C 1
ATOM 646 O O . LEU A 1 81 ? -2.757 2.329 -12.058 1.00 86.75 81 LEU A O 1
ATOM 650 N N . GLU A 1 82 ? -4.710 2.662 -13.151 1.00 71.00 82 GLU A N 1
ATOM 651 C CA . GLU A 1 82 ? -4.234 3.635 -14.155 1.00 71.00 82 GLU A CA 1
ATOM 652 C C . GLU A 1 82 ? -4.520 5.096 -13.762 1.00 71.00 82 GLU A C 1
ATOM 654 O O . GLU A 1 82 ? -5.628 5.381 -13.241 1.00 71.00 82 GLU A O 1
#

Foldseek 3Di:
DDDDPDDPCVLVVVLVVDDPPDDPVRSVVVNVVSVVVVVVCVVVVDDPVNVVVVVVQCVVQVVPDDPVDRSVVVVCVVVVND